Protein AF-A0A353RKW5-F1 (afdb_monomer_lite)

pLDDT: mean 84.07, std 11.88, range [53.56, 95.5]

Secondary structure (DSSP, 8-state):
-HHHHHHHHHHHHHTT-TT-EEESS-TT--TT--TT---SBHHHHTSTT--GGGG-S-EEEPPPPPPGGG--S--------STTT-B--TTTGGGG-

Radius of gyration: 17.43 Å; chains: 1; bounding box: 38×37×50 Å

Sequence (97 aa):
MRKMTCLLALFISISLFASERVNIWPKDKMPHRQDHQIAAMTDEARQKDFKADKNRVAYLEWYDAPAEEVRNGGCMILISGGGYESCCDMELIKLWN

Foldseek 3Di:
DVVVVVVVVVVVVVVPLQFDWAFPDPPPPDPPQDLQAFAAEPVLCPDPPRDRVVGSTDTDTDHDDPDPVPDPPDDDDDDADDPRNYRHCVVVVVVVD

Structure (mmCIF, N/CA/C/O backbone):
data_AF-A0A353RKW5-F1
#
_entry.id   AF-A0A353RKW5-F1
#
loop_
_atom_site.group_PDB
_atom_site.id
_atom_site.type_symbol
_atom_site.label_atom_id
_atom_site.label_alt_id
_atom_site.label_comp_id
_atom_site.label_asym_id
_atom_site.label_entity_id
_atom_site.label_seq_id
_atom_site.pdbx_PDB_ins_code
_atom_site.Cartn_x
_atom_site.Cartn_y
_atom_site.Cartn_z
_atom_site.occupancy
_atom_site.B_iso_or_equiv
_atom_site.auth_seq_id
_atom_site.auth_comp_id
_atom_site.auth_asym_id
_atom_site.auth_atom_id
_atom_site.pdbx_PDB_model_num
ATOM 1 N N . MET A 1 1 ? 5.278 -24.520 35.159 1.00 59.66 1 MET A N 1
ATOM 2 C CA . MET A 1 1 ? 6.125 -23.620 34.340 1.00 59.66 1 MET A CA 1
ATOM 3 C C . MET A 1 1 ? 5.881 -23.795 32.843 1.00 59.66 1 MET A C 1
ATOM 5 O O . MET A 1 1 ? 5.401 -22.849 32.246 1.00 59.66 1 MET A O 1
ATOM 9 N N . ARG A 1 2 ? 6.052 -24.992 32.256 1.00 64.81 2 ARG A N 1
ATOM 10 C CA . ARG A 1 2 ? 5.832 -25.252 30.810 1.00 64.81 2 ARG A CA 1
ATOM 11 C C . ARG A 1 2 ? 4.485 -24.757 30.243 1.00 64.81 2 ARG A C 1
ATOM 13 O O . ARG A 1 2 ? 4.466 -24.150 29.183 1.00 64.81 2 ARG A O 1
ATOM 20 N N . LYS A 1 3 ? 3.371 -24.949 30.965 1.00 62.94 3 LYS A N 1
ATOM 21 C CA . LYS A 1 3 ? 2.037 -24.459 30.549 1.00 62.94 3 LYS A CA 1
ATOM 22 C C . LYS A 1 3 ? 1.939 -22.926 30.510 1.00 62.94 3 LYS A C 1
ATOM 24 O O . LYS A 1 3 ? 1.284 -22.379 29.634 1.00 62.94 3 LYS A O 1
ATOM 29 N N . MET A 1 4 ? 2.620 -22.251 31.435 1.00 68.81 4 MET A N 1
ATOM 30 C CA . MET A 1 4 ? 2.630 -20.789 31.542 1.00 68.81 4 MET A CA 1
ATOM 31 C C . MET A 1 4 ? 3.497 -20.168 30.442 1.00 68.81 4 MET A C 1
ATOM 33 O O . MET A 1 4 ? 3.114 -19.168 29.852 1.00 68.81 4 MET A O 1
ATOM 37 N N . THR A 1 5 ? 4.604 -20.827 30.084 1.00 75.81 5 THR A N 1
ATOM 38 C CA . THR A 1 5 ? 5.441 -20.452 28.936 1.00 75.81 5 THR A CA 1
ATOM 39 C C . THR A 1 5 ? 4.695 -20.609 27.605 1.00 75.81 5 THR A C 1
ATOM 41 O O . THR A 1 5 ? 4.802 -19.739 26.748 1.00 75.81 5 THR A O 1
ATOM 44 N N . CYS A 1 6 ? 3.893 -21.670 27.438 1.00 73.81 6 CYS A N 1
ATOM 45 C CA . CYS A 1 6 ? 3.061 -21.853 26.241 1.00 73.81 6 CYS A CA 1
ATOM 46 C C . CYS A 1 6 ? 1.964 -20.785 26.107 1.00 73.81 6 CYS A C 1
ATOM 48 O O . CYS A 1 6 ? 1.744 -20.290 25.009 1.00 73.81 6 CYS A O 1
ATOM 50 N N . LEU A 1 7 ? 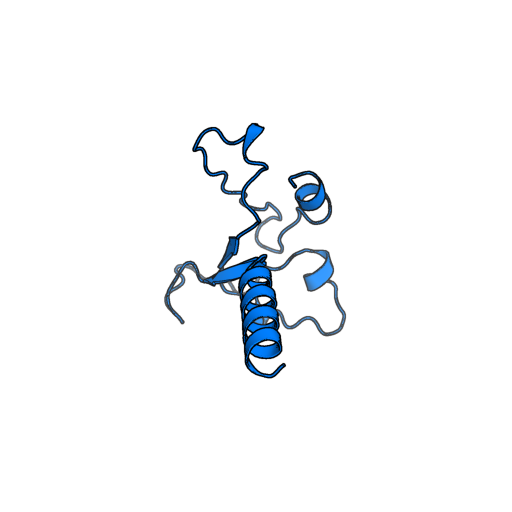1.300 -20.411 27.207 1.00 75.44 7 LEU A N 1
ATOM 51 C CA . LEU A 1 7 ? 0.290 -19.343 27.208 1.00 75.44 7 LEU A CA 1
ATOM 52 C C . LEU A 1 7 ? 0.902 -17.981 26.862 1.00 75.44 7 LEU A C 1
ATOM 54 O O . LEU A 1 7 ? 0.341 -17.254 26.050 1.00 75.44 7 LEU A O 1
ATOM 58 N N . LEU A 1 8 ? 2.074 -17.664 27.419 1.00 76.44 8 LEU A N 1
ATOM 59 C CA . LEU A 1 8 ? 2.774 -16.412 27.126 1.00 76.44 8 LEU A CA 1
ATOM 60 C C . LEU A 1 8 ? 3.207 -16.327 25.651 1.00 76.44 8 LEU A C 1
ATOM 62 O O . LEU A 1 8 ? 3.030 -15.292 25.019 1.00 76.44 8 LEU A O 1
ATOM 66 N N . ALA A 1 9 ? 3.713 -17.428 25.085 1.00 72.31 9 ALA A N 1
ATOM 67 C CA . ALA A 1 9 ? 4.075 -17.500 23.669 1.00 72.31 9 ALA A CA 1
ATOM 68 C C . ALA A 1 9 ? 2.856 -17.329 22.744 1.00 72.31 9 ALA A C 1
ATOM 70 O O . ALA A 1 9 ? 2.962 -16.658 21.722 1.00 72.31 9 ALA A O 1
ATOM 71 N N . LEU A 1 10 ? 1.699 -17.883 23.128 1.00 70.81 10 LEU A N 1
ATOM 72 C CA . LEU A 1 10 ? 0.454 -17.746 22.372 1.00 70.81 10 LEU A CA 1
ATOM 73 C C . LEU A 1 10 ? -0.057 -16.295 22.368 1.00 70.81 10 LEU A C 1
ATOM 75 O O . LEU A 1 10 ? -0.449 -15.790 21.320 1.00 70.81 10 LEU A O 1
ATOM 79 N N . PHE A 1 11 ? 0.010 -15.598 23.508 1.00 62.59 11 PHE A N 1
ATOM 80 C CA . PHE A 1 11 ? -0.346 -14.176 23.583 1.00 62.59 11 PHE A CA 1
ATOM 81 C C . PHE A 1 11 ? 0.567 -13.302 22.715 1.00 62.59 11 PHE A C 1
ATOM 83 O O . PHE A 1 11 ? 0.058 -12.470 21.974 1.00 62.59 11 PHE A O 1
ATOM 90 N N . ILE A 1 12 ? 1.884 -13.547 22.722 1.00 61.66 12 ILE A N 1
ATOM 91 C CA . ILE A 1 12 ? 2.842 -12.813 21.875 1.00 61.66 12 ILE A CA 1
ATOM 92 C C . ILE A 1 12 ? 2.551 -13.035 20.383 1.00 61.66 12 ILE A C 1
ATOM 94 O O . ILE A 1 12 ? 2.633 -12.095 19.599 1.00 61.66 12 ILE A O 1
ATOM 98 N N . SER A 1 13 ? 2.171 -14.253 19.977 1.00 59.19 13 SER A N 1
ATOM 99 C CA . SER A 1 13 ? 1.832 -14.531 18.574 1.00 59.19 13 SER A CA 1
ATOM 100 C C . SER A 1 13 ? 0.553 -13.846 18.087 1.00 59.19 13 SER A C 1
ATOM 102 O O . SER A 1 13 ? 0.458 -13.549 16.904 1.00 59.19 13 SER A O 1
ATOM 104 N N . ILE A 1 14 ? -0.411 -13.560 18.970 1.00 58.59 14 ILE A N 1
ATOM 105 C CA . ILE A 1 14 ? -1.657 -12.862 18.597 1.00 58.59 14 ILE A CA 1
ATOM 106 C C . ILE A 1 14 ? -1.403 -11.355 18.417 1.00 58.59 14 ILE A C 1
ATOM 108 O O . ILE A 1 14 ? -2.084 -10.703 17.634 1.00 58.59 14 ILE A O 1
ATOM 112 N N . SER A 1 15 ? -0.385 -10.806 19.085 1.00 55.41 15 SER A N 1
ATOM 113 C CA . SER A 1 15 ? -0.002 -9.390 19.002 1.00 55.41 15 SER A CA 1
ATOM 114 C C . SER A 1 15 ? 0.782 -9.011 17.736 1.00 55.41 15 SER A C 1
ATOM 116 O O . SER A 1 15 ? 1.120 -7.846 17.570 1.00 55.41 15 SER A O 1
ATOM 118 N N . LEU A 1 16 ? 1.117 -9.970 16.863 1.00 53.56 16 LEU A N 1
ATOM 119 C CA . LEU A 1 16 ? 2.021 -9.768 15.719 1.00 53.56 16 LEU A CA 1
ATOM 120 C C . LEU A 1 16 ? 1.316 -9.562 14.364 1.00 53.56 16 LEU A C 1
ATOM 122 O O . LEU A 1 16 ? 1.998 -9.488 13.348 1.00 53.56 16 LEU A O 1
ATOM 126 N N . PHE A 1 17 ? -0.016 -9.468 14.329 1.00 55.34 17 PHE A N 1
ATOM 127 C CA . PHE A 1 17 ? -0.780 -9.334 13.075 1.00 55.34 17 PHE A CA 1
ATOM 128 C C . PHE A 1 17 ? -1.076 -7.884 12.651 1.00 55.34 17 PHE A C 1
ATOM 130 O O . PHE A 1 17 ? -1.720 -7.666 11.626 1.00 55.34 17 PHE A O 1
ATOM 137 N N . ALA A 1 18 ? -0.599 -6.884 13.397 1.00 55.50 18 ALA A N 1
ATOM 138 C CA . ALA A 1 18 ? -0.646 -5.496 12.944 1.00 55.50 18 ALA A CA 1
ATOM 139 C C . ALA A 1 18 ? 0.299 -5.313 11.738 1.00 55.50 18 ALA A C 1
ATOM 141 O O . ALA A 1 18 ? 1.450 -5.746 11.796 1.00 55.50 18 ALA A O 1
ATOM 142 N N . SER A 1 19 ? -0.170 -4.667 10.661 1.00 64.50 19 SER A N 1
ATOM 143 C CA . SER A 1 19 ? 0.555 -4.443 9.392 1.00 64.50 19 SER A CA 1
ATOM 144 C C . SER A 1 19 ? 0.672 -5.673 8.464 1.00 64.50 19 SER A C 1
ATOM 146 O O . SER A 1 19 ? 1.552 -5.749 7.603 1.00 64.50 19 SER A O 1
ATOM 148 N N . GLU A 1 20 ? -0.239 -6.651 8.557 1.00 76.88 20 GLU A N 1
ATOM 149 C CA . GLU A 1 20 ? -0.280 -7.725 7.554 1.00 76.88 20 GLU A CA 1
ATOM 150 C C . GLU A 1 20 ? -0.686 -7.166 6.176 1.00 76.88 20 GLU A C 1
ATOM 152 O O . GLU A 1 20 ? -1.819 -6.721 5.966 1.00 76.88 20 GLU A O 1
ATOM 157 N N . ARG A 1 21 ? 0.259 -7.190 5.224 1.00 87.94 21 ARG A N 1
ATOM 158 C CA . ARG A 1 21 ? 0.020 -6.837 3.819 1.00 87.94 21 ARG A CA 1
ATOM 159 C C . ARG A 1 21 ? -0.618 -8.016 3.087 1.00 87.94 21 ARG A C 1
ATOM 161 O O . ARG A 1 21 ? -0.006 -9.072 2.932 1.00 87.94 21 ARG A O 1
ATOM 168 N N . VAL A 1 22 ? -1.827 -7.813 2.574 1.00 91.19 22 VAL A N 1
ATOM 169 C CA . VAL A 1 22 ? -2.597 -8.799 1.810 1.00 91.19 22 VAL A CA 1
ATOM 170 C C . VAL A 1 22 ? -2.738 -8.325 0.370 1.00 91.19 22 VAL A C 1
ATOM 172 O O . VAL A 1 22 ? -3.297 -7.262 0.116 1.00 91.19 22 VAL A O 1
ATOM 175 N N . ASN A 1 23 ? -2.262 -9.113 -0.595 1.00 93.06 23 ASN A N 1
ATOM 176 C CA . ASN A 1 23 ? -2.408 -8.771 -2.013 1.00 93.06 23 ASN A CA 1
ATOM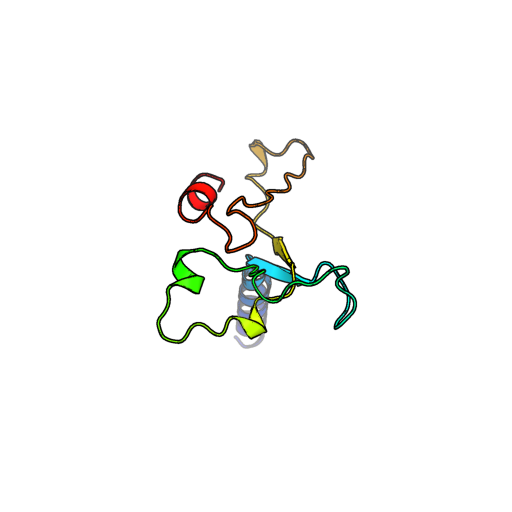 177 C C . ASN A 1 23 ? -3.889 -8.640 -2.397 1.00 93.06 23 ASN A C 1
ATOM 179 O O . ASN A 1 23 ? -4.692 -9.516 -2.079 1.00 93.06 23 ASN A O 1
ATOM 183 N N . ILE A 1 24 ? -4.236 -7.589 -3.147 1.00 94.06 24 ILE A N 1
ATOM 184 C CA . ILE A 1 24 ? -5.618 -7.363 -3.612 1.00 94.06 24 ILE A CA 1
ATOM 185 C C . ILE A 1 24 ? -6.046 -8.454 -4.603 1.00 94.06 24 ILE A C 1
ATOM 187 O O . ILE A 1 24 ? -7.190 -8.907 -4.599 1.00 94.06 24 ILE A O 1
ATOM 191 N N . TRP A 1 25 ? -5.113 -8.894 -5.449 1.00 94.50 25 TRP A N 1
ATOM 192 C CA . TRP A 1 25 ? -5.341 -9.937 -6.443 1.00 94.50 25 TRP A CA 1
ATOM 193 C C 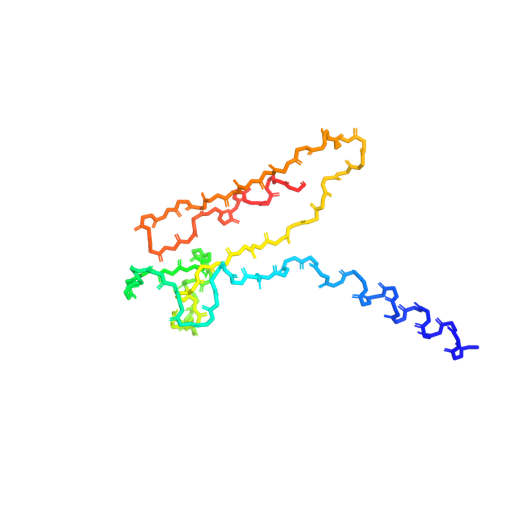. TRP A 1 25 ? -4.507 -11.185 -6.154 1.00 94.50 25 TRP A C 1
ATOM 195 O O . TRP A 1 25 ? -3.420 -11.089 -5.573 1.00 94.50 25 TRP A O 1
ATOM 205 N N . PRO A 1 26 ? -4.953 -12.362 -6.631 1.00 93.44 26 PRO A N 1
ATOM 206 C CA . PRO A 1 26 ? -4.104 -13.541 -6.684 1.00 93.44 26 PRO A CA 1
ATOM 207 C C . PRO A 1 26 ? -2.813 -13.273 -7.461 1.00 93.44 26 PRO A C 1
ATOM 209 O O . PRO A 1 26 ? -2.735 -12.376 -8.308 1.00 93.44 26 PRO A O 1
ATOM 212 N N . LYS A 1 27 ? -1.806 -14.110 -7.203 1.00 90.50 27 LYS A N 1
ATOM 213 C CA . LYS A 1 27 ? -0.517 -14.043 -7.890 1.00 90.50 27 LYS A CA 1
ATOM 214 C C . LYS A 1 27 ? -0.713 -13.990 -9.413 1.00 90.50 27 LYS A C 1
ATOM 216 O O . LYS A 1 27 ? -1.464 -14.788 -9.970 1.00 90.50 27 LYS A O 1
ATOM 221 N N . ASP A 1 28 ? -0.042 -13.037 -10.057 1.00 90.75 28 ASP A N 1
ATOM 222 C CA . ASP A 1 28 ? -0.041 -12.834 -11.512 1.00 90.75 28 ASP A CA 1
ATOM 223 C C . ASP A 1 28 ? -1.423 -12.497 -12.122 1.00 90.75 28 ASP A C 1
ATOM 225 O O . ASP A 1 28 ? -1.640 -12.668 -13.322 1.00 90.75 28 ASP A O 1
ATOM 229 N N . LYS A 1 29 ? -2.377 -12.011 -11.308 1.00 95.38 29 LYS A N 1
ATOM 230 C CA . LYS A 1 29 ? -3.734 -11.622 -11.745 1.00 95.38 29 LYS A CA 1
ATOM 231 C C . LYS A 1 29 ? -4.055 -10.131 -11.601 1.00 95.38 29 LYS A C 1
ATOM 233 O O . LYS A 1 29 ? -5.197 -9.750 -11.842 1.00 95.38 29 LYS A O 1
ATOM 238 N N . MET A 1 30 ? -3.083 -9.289 -11.240 1.00 94.62 30 MET A N 1
ATOM 239 C CA . MET A 1 30 ? -3.288 -7.837 -11.186 1.00 94.62 30 MET A CA 1
ATOM 240 C C . MET A 1 30 ? -3.526 -7.282 -12.603 1.00 94.62 30 MET A C 1
ATOM 242 O O . MET A 1 30 ? -2.659 -7.446 -13.468 1.00 94.62 30 MET A O 1
ATOM 246 N N . PRO A 1 31 ? -4.674 -6.637 -12.870 1.00 94.44 31 PRO A N 1
ATOM 247 C CA . PRO A 1 31 ? -4.964 -6.086 -14.186 1.00 94.44 31 PRO A CA 1
ATOM 248 C C . PRO A 1 31 ? -4.117 -4.837 -14.457 1.00 94.44 31 PRO A C 1
ATOM 250 O O . PRO A 1 31 ? -3.761 -4.108 -13.536 1.00 94.44 31 PRO A O 1
ATOM 253 N N . HIS A 1 32 ? -3.820 -4.575 -15.734 1.00 92.62 32 HIS A N 1
ATOM 254 C CA . HIS A 1 32 ? -3.172 -3.339 -16.206 1.00 92.62 32 HIS A CA 1
ATOM 255 C C . HIS A 1 32 ? -1.879 -2.935 -15.465 1.00 92.62 32 HIS A C 1
ATOM 257 O O . HIS A 1 32 ? -1.589 -1.746 -15.354 1.00 92.62 32 HIS A O 1
ATOM 263 N N . ARG A 1 33 ? -1.096 -3.910 -14.978 1.00 89.62 33 ARG A N 1
ATOM 264 C CA . ARG A 1 33 ? 0.198 -3.675 -14.317 1.00 89.62 33 ARG A CA 1
ATOM 265 C C . ARG A 1 33 ? 1.126 -2.848 -15.207 1.00 89.62 33 ARG A C 1
ATOM 267 O O . ARG A 1 33 ? 1.370 -3.227 -16.351 1.00 89.62 33 ARG A O 1
ATOM 274 N N . GLN A 1 34 ? 1.693 -1.783 -14.648 1.00 90.56 34 GLN A N 1
ATOM 275 C CA . GLN A 1 34 ? 2.704 -0.959 -15.312 1.00 90.56 34 GLN A CA 1
ATOM 276 C C . GLN A 1 34 ? 4.032 -1.035 -14.558 1.00 90.56 34 GLN A C 1
ATOM 278 O O . GLN A 1 34 ? 4.055 -1.095 -13.331 1.00 90.56 34 GLN A O 1
ATOM 283 N N . ASP A 1 35 ? 5.153 -1.029 -15.279 1.00 90.94 35 ASP A N 1
ATOM 284 C CA . ASP A 1 35 ? 6.468 -1.260 -14.667 1.00 90.94 35 ASP A CA 1
ATOM 285 C C . ASP A 1 35 ? 6.964 -0.105 -13.796 1.00 90.94 35 ASP A C 1
ATOM 287 O O . ASP A 1 35 ? 7.874 -0.311 -13.002 1.00 90.94 35 ASP A O 1
ATOM 291 N N . HIS A 1 36 ? 6.382 1.091 -13.903 1.00 90.62 36 HIS A N 1
ATOM 292 C CA . HIS A 1 36 ? 6.690 2.196 -12.992 1.00 90.62 36 HIS A CA 1
ATOM 293 C C . HIS A 1 36 ? 5.886 2.122 -11.685 1.00 90.62 36 HIS A C 1
ATOM 295 O O . HIS A 1 36 ? 6.345 2.641 -10.677 1.00 90.62 36 HIS A O 1
ATOM 301 N N . GLN A 1 37 ? 4.769 1.380 -11.643 1.00 92.50 37 GLN A N 1
ATOM 302 C CA . GLN A 1 37 ? 3.887 1.322 -10.473 1.00 92.50 37 GLN A CA 1
ATOM 303 C C . GLN A 1 37 ? 4.532 0.647 -9.265 1.00 92.50 37 GLN A C 1
ATOM 305 O O . GLN A 1 37 ? 4.907 -0.522 -9.356 1.00 92.50 37 GLN A O 1
ATOM 310 N N . ILE A 1 38 ? 4.651 1.347 -8.134 1.00 93.50 38 ILE A N 1
ATOM 311 C CA . ILE A 1 38 ? 5.177 0.790 -6.877 1.00 93.50 38 ILE A CA 1
ATOM 312 C C . ILE A 1 38 ? 4.151 0.982 -5.761 1.00 93.50 38 ILE A C 1
ATOM 314 O O . ILE A 1 38 ? 3.763 2.102 -5.446 1.00 93.50 38 ILE A O 1
ATOM 318 N N . ALA A 1 39 ? 3.772 -0.115 -5.111 1.00 93.50 39 ALA A N 1
ATOM 319 C CA . ALA A 1 39 ? 3.099 -0.118 -3.820 1.00 93.50 39 ALA A CA 1
ATOM 320 C C . ALA A 1 39 ? 4.166 -0.155 -2.714 1.00 93.50 39 ALA A C 1
ATOM 322 O O . ALA A 1 39 ? 4.435 -1.196 -2.125 1.00 93.50 39 ALA A O 1
ATOM 323 N N . ALA A 1 40 ? 4.857 0.961 -2.509 1.00 93.00 40 ALA A N 1
ATOM 324 C CA . ALA A 1 40 ? 5.810 1.133 -1.419 1.00 93.00 40 ALA A CA 1
ATOM 325 C C . ALA A 1 40 ? 5.819 2.593 -1.005 1.00 93.00 40 ALA A C 1
ATOM 327 O O . ALA A 1 40 ? 5.645 3.495 -1.831 1.00 93.00 40 ALA A O 1
ATOM 328 N N . MET A 1 41 ? 6.038 2.812 0.279 1.00 91.56 41 MET A N 1
ATOM 329 C CA . MET A 1 41 ? 6.116 4.141 0.849 1.00 91.56 41 MET A CA 1
ATOM 330 C C . MET A 1 41 ? 7.354 4.884 0.321 1.00 91.56 41 MET A C 1
ATOM 332 O O . MET A 1 41 ? 8.358 4.287 -0.070 1.00 91.56 41 MET A O 1
ATOM 336 N N . THR A 1 42 ? 7.268 6.211 0.214 1.00 91.44 42 THR A N 1
ATOM 337 C CA . THR A 1 42 ? 8.297 7.023 -0.463 1.00 91.44 42 THR A CA 1
ATOM 338 C C . THR A 1 42 ? 9.678 6.907 0.193 1.00 91.44 42 THR A C 1
ATOM 340 O O . THR A 1 42 ? 10.690 7.029 -0.496 1.00 91.44 42 THR A O 1
ATOM 343 N N . ASP A 1 43 ? 9.760 6.667 1.500 1.00 91.38 43 ASP A N 1
ATOM 344 C CA . ASP A 1 43 ? 11.029 6.429 2.188 1.00 91.38 43 ASP A CA 1
ATOM 345 C C . ASP A 1 43 ? 11.605 5.034 1.903 1.00 91.38 43 ASP A C 1
ATOM 347 O O . ASP A 1 43 ? 12.804 4.932 1.653 1.00 91.38 43 ASP A O 1
ATOM 351 N N . GLU A 1 44 ? 10.769 3.991 1.856 1.00 91.75 44 GLU A N 1
ATOM 352 C CA . GLU A 1 44 ? 11.116 2.626 1.457 1.00 91.75 44 GLU A CA 1
ATOM 353 C C . GLU A 1 44 ? 11.680 2.645 0.032 1.00 91.75 44 GLU A C 1
ATOM 355 O O . GLU A 1 44 ? 12.772 2.135 -0.215 1.00 91.75 44 GLU A O 1
ATOM 360 N N . ALA A 1 45 ? 10.981 3.314 -0.891 1.00 92.62 45 ALA A N 1
ATOM 361 C CA . ALA A 1 45 ? 11.371 3.429 -2.295 1.00 92.62 45 ALA A CA 1
ATOM 362 C C . ALA A 1 45 ? 12.700 4.182 -2.505 1.00 92.62 45 ALA A C 1
ATOM 364 O O . ALA A 1 45 ? 13.373 3.979 -3.516 1.00 92.62 45 ALA A O 1
ATOM 365 N N . ARG A 1 46 ? 13.099 5.043 -1.558 1.00 92.06 46 ARG A N 1
ATOM 366 C CA . ARG A 1 46 ? 14.363 5.800 -1.595 1.00 92.06 46 ARG A CA 1
ATOM 367 C C . ARG A 1 46 ? 15.552 5.041 -1.003 1.00 92.06 46 ARG A C 1
ATOM 369 O O . ARG A 1 46 ? 16.679 5.534 -1.095 1.00 92.06 46 ARG A O 1
ATOM 376 N N . GLN A 1 47 ? 15.340 3.876 -0.387 1.00 94.88 47 GLN A N 1
ATOM 377 C CA . GLN A 1 47 ? 16.435 3.080 0.167 1.00 94.88 47 GLN A CA 1
ATOM 378 C C . GLN A 1 47 ? 17.365 2.576 -0.946 1.00 94.88 47 GLN A C 1
ATOM 380 O O . GLN A 1 47 ? 16.930 2.200 -2.033 1.00 94.88 47 GLN A O 1
ATOM 385 N N . LYS A 1 48 ? 18.676 2.559 -0.676 1.00 95.19 48 LYS A N 1
ATOM 386 C CA . LYS A 1 48 ? 19.707 2.235 -1.680 1.00 95.19 48 LYS A CA 1
ATOM 387 C C . LYS A 1 48 ? 19.558 0.823 -2.262 1.00 95.19 48 LYS A C 1
ATOM 389 O O . LYS A 1 48 ? 19.925 0.586 -3.408 1.00 95.19 48 LYS A O 1
ATOM 394 N N . ASP A 1 49 ? 19.072 -0.114 -1.463 1.00 95.50 49 ASP A N 1
ATOM 395 C CA . ASP A 1 49 ? 18.882 -1.523 -1.798 1.00 95.50 49 ASP A CA 1
ATOM 396 C C . ASP A 1 49 ? 17.415 -1.876 -2.088 1.00 95.50 49 ASP A C 1
ATOM 398 O O . ASP A 1 49 ? 17.059 -3.059 -2.150 1.00 95.50 49 ASP A O 1
ATOM 402 N N . PHE A 1 50 ? 16.570 -0.862 -2.309 1.00 94.88 50 PHE A N 1
ATOM 403 C CA . PHE A 1 50 ? 15.165 -1.048 -2.630 1.00 94.88 50 PHE A CA 1
ATOM 404 C C . PHE A 1 50 ? 14.981 -1.910 -3.887 1.00 94.88 50 PHE A C 1
ATOM 406 O O . PHE A 1 50 ? 15.544 -1.655 -4.954 1.00 94.88 50 PHE A O 1
ATOM 413 N N . LYS A 1 51 ? 14.155 -2.955 -3.769 1.00 94.31 51 LYS A N 1
ATOM 414 C CA . LYS A 1 51 ? 13.843 -3.887 -4.861 1.00 94.31 51 LYS A CA 1
ATOM 415 C C . LYS A 1 51 ? 12.443 -3.610 -5.379 1.00 94.31 51 LYS A C 1
ATOM 417 O O . LYS A 1 51 ? 11.478 -4.199 -4.893 1.00 94.31 51 LYS A O 1
ATOM 422 N N . ALA A 1 52 ? 12.341 -2.742 -6.381 1.00 92.31 52 ALA A N 1
ATOM 423 C CA . ALA A 1 52 ? 11.054 -2.301 -6.906 1.00 92.31 52 ALA A CA 1
ATOM 424 C C . ALA A 1 52 ? 10.167 -3.46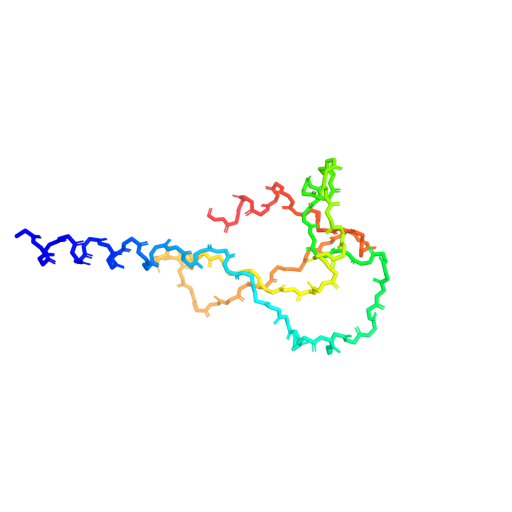3 -7.379 1.00 92.31 52 ALA A C 1
ATOM 426 O O . ALA A 1 52 ? 8.982 -3.476 -7.071 1.00 92.31 52 ALA A O 1
ATOM 427 N N . ASP A 1 53 ? 10.746 -4.494 -8.004 1.00 91.56 53 ASP A N 1
ATOM 428 C CA . ASP A 1 53 ? 10.015 -5.681 -8.481 1.00 91.56 53 ASP A CA 1
ATOM 429 C C . ASP A 1 53 ? 9.255 -6.437 -7.386 1.00 91.56 53 ASP A C 1
ATOM 431 O O . ASP A 1 53 ? 8.229 -7.057 -7.664 1.00 91.56 53 ASP A O 1
ATOM 435 N N . LYS A 1 54 ? 9.711 -6.351 -6.130 1.00 91.50 54 LYS A N 1
ATOM 436 C CA . LYS A 1 54 ? 9.020 -6.960 -4.985 1.00 91.50 54 LYS A CA 1
ATOM 437 C C . LYS A 1 54 ? 7.792 -6.173 -4.525 1.00 91.50 54 LYS A C 1
ATOM 439 O O . LYS A 1 54 ? 7.012 -6.700 -3.745 1.00 91.50 54 LYS A O 1
ATOM 444 N N . ASN A 1 55 ? 7.624 -4.947 -5.012 1.00 93.50 55 ASN A N 1
ATOM 445 C CA . ASN A 1 55 ? 6.607 -3.994 -4.577 1.00 93.50 55 ASN A CA 1
ATOM 446 C C . ASN A 1 55 ? 5.696 -3.559 -5.743 1.00 93.50 55 ASN A C 1
ATOM 448 O O . ASN A 1 55 ? 5.085 -2.501 -5.698 1.00 93.50 55 ASN A O 1
ATOM 452 N N . ARG A 1 56 ? 5.604 -4.353 -6.821 1.00 92.06 56 ARG A N 1
ATOM 453 C CA . ARG A 1 56 ? 4.778 -4.047 -8.013 1.00 92.06 56 ARG A CA 1
ATOM 454 C C . ARG A 1 56 ? 3.336 -4.549 -7.918 1.00 92.06 56 ARG A C 1
ATOM 456 O O . ARG A 1 56 ? 2.611 -4.494 -8.907 1.00 92.06 56 ARG A O 1
ATOM 463 N N . VAL A 1 57 ? 2.947 -5.124 -6.783 1.00 92.69 57 VAL A N 1
ATOM 464 C CA . VAL A 1 57 ? 1.617 -5.701 -6.565 1.00 92.69 57 VAL A CA 1
ATOM 465 C C . VAL A 1 57 ? 0.920 -4.882 -5.494 1.00 92.69 57 VAL A C 1
ATOM 467 O O . VAL A 1 57 ? 1.474 -4.686 -4.416 1.00 92.69 57 VAL A O 1
ATOM 470 N N . ALA A 1 58 ? -0.285 -4.404 -5.794 1.00 92.25 58 ALA A N 1
ATOM 471 C CA . ALA A 1 58 ? -1.079 -3.672 -4.819 1.00 92.25 58 ALA A CA 1
ATOM 472 C C . ALA A 1 58 ? -1.556 -4.594 -3.686 1.00 92.25 58 ALA A C 1
ATOM 474 O O . ALA A 1 58 ? -1.946 -5.746 -3.917 1.00 92.25 58 ALA A O 1
ATOM 475 N N . TYR A 1 59 ? -1.574 -4.053 -2.472 1.00 92.44 59 TYR A N 1
ATOM 476 C CA . TYR A 1 59 ? -1.977 -4.750 -1.258 1.00 92.44 59 TYR A CA 1
ATOM 477 C C . TYR A 1 59 ? -2.899 -3.878 -0.397 1.00 92.44 59 TYR A C 1
ATOM 479 O O . TYR A 1 59 ? -2.940 -2.658 -0.548 1.00 92.44 59 TYR A O 1
ATOM 487 N N . LEU A 1 60 ? -3.621 -4.522 0.515 1.00 91.69 60 LEU A N 1
ATOM 488 C CA . LEU A 1 60 ? -4.229 -3.908 1.691 1.00 91.69 60 LEU A CA 1
ATOM 489 C C . LEU A 1 60 ? -3.305 -4.139 2.880 1.00 91.69 60 LEU A C 1
ATOM 491 O O . LEU A 1 60 ? -2.817 -5.251 3.059 1.00 91.69 60 LEU A O 1
ATOM 495 N N . GLU A 1 61 ? -3.060 -3.108 3.675 1.00 88.38 61 GLU A N 1
ATOM 496 C CA . GLU A 1 61 ? -2.340 -3.218 4.943 1.00 88.38 61 GLU A CA 1
ATOM 497 C C . GLU A 1 61 ? -3.316 -2.911 6.070 1.00 88.38 61 GLU A C 1
ATOM 499 O O . GLU A 1 61 ? -3.963 -1.862 6.071 1.00 88.38 61 GLU A O 1
ATOM 504 N N . TRP A 1 62 ? -3.466 -3.862 6.989 1.00 86.81 62 TRP A N 1
ATOM 505 C CA . TRP A 1 62 ? -4.380 -3.721 8.113 1.00 86.81 62 TRP A CA 1
ATOM 506 C C . TRP A 1 62 ? -3.693 -3.030 9.286 1.00 86.81 62 TRP A C 1
ATOM 508 O O . TRP A 1 62 ? -2.624 -3.451 9.732 1.00 86.81 62 TRP A O 1
ATOM 518 N N . TYR A 1 63 ? -4.348 -1.996 9.803 1.00 83.69 63 TYR A N 1
ATOM 519 C CA . TYR A 1 63 ? -3.980 -1.320 11.042 1.00 83.69 63 TYR A CA 1
ATOM 520 C C . TYR A 1 63 ? -4.876 -1.795 12.181 1.00 83.69 63 TYR A C 1
ATOM 522 O O . TYR A 1 63 ? -5.946 -2.370 11.949 1.00 83.69 63 TYR A O 1
ATOM 530 N N . ASP A 1 64 ? -4.434 -1.549 13.412 1.00 84.69 64 ASP A N 1
ATOM 531 C CA . ASP A 1 64 ? -5.240 -1.843 14.586 1.00 84.69 64 ASP A CA 1
ATOM 532 C C . ASP A 1 64 ? -6.577 -1.102 14.510 1.00 84.69 64 ASP A C 1
ATOM 534 O O . ASP A 1 64 ? -6.677 0.039 14.050 1.00 84.69 64 ASP A O 1
ATOM 538 N N . ALA A 1 65 ? -7.639 -1.768 14.960 1.00 85.56 65 ALA A N 1
ATOM 539 C CA . ALA A 1 65 ? -8.927 -1.110 15.080 1.00 85.56 65 ALA A CA 1
ATOM 540 C C . ALA A 1 65 ? -8.818 0.056 16.085 1.00 85.56 65 ALA A C 1
ATOM 542 O O . ALA A 1 65 ? -8.151 -0.113 17.111 1.00 85.56 65 ALA A O 1
ATOM 543 N N . PRO A 1 66 ? -9.536 1.180 15.872 1.00 83.81 66 PRO A N 1
ATOM 544 C CA . PRO A 1 66 ? -9.556 2.299 16.817 1.00 83.81 66 PRO A CA 1
ATOM 545 C C . PRO A 1 66 ? -9.906 1.855 18.243 1.00 83.81 66 PRO A C 1
ATOM 547 O O . 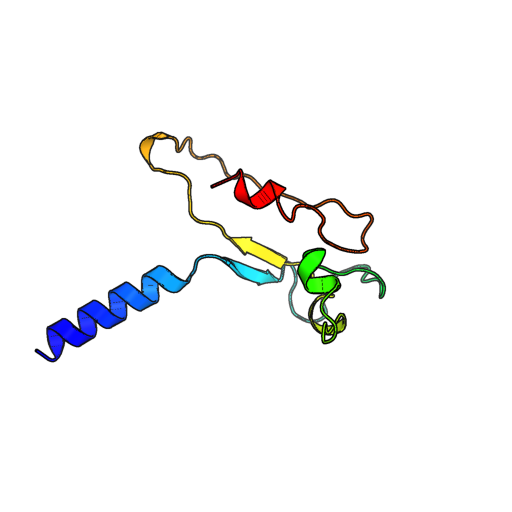PRO A 1 66 ? -10.479 0.778 18.430 1.00 83.81 66 PRO A O 1
ATOM 550 N N . ALA A 1 67 ? -9.624 2.680 19.251 1.00 88.44 67 ALA A N 1
ATOM 551 C CA . ALA A 1 67 ? -10.011 2.384 20.632 1.00 88.44 67 ALA A CA 1
ATOM 552 C C . ALA A 1 67 ? -11.530 2.129 20.750 1.00 88.44 67 ALA A C 1
ATOM 554 O O . ALA A 1 67 ? -12.328 2.731 20.027 1.00 88.44 67 ALA A O 1
ATOM 555 N N . GLU A 1 68 ? -11.936 1.183 21.601 1.00 92.44 68 GLU A N 1
ATOM 556 C CA . GLU A 1 68 ? -13.313 0.664 21.639 1.00 92.44 68 GLU A CA 1
ATOM 557 C C . GLU A 1 68 ? -14.354 1.771 21.868 1.00 92.44 68 GLU A C 1
ATOM 559 O O . GLU A 1 68 ? -15.414 1.761 21.246 1.00 92.44 68 GLU A O 1
ATOM 564 N N . GLU A 1 69 ? -14.006 2.774 22.669 1.00 94.6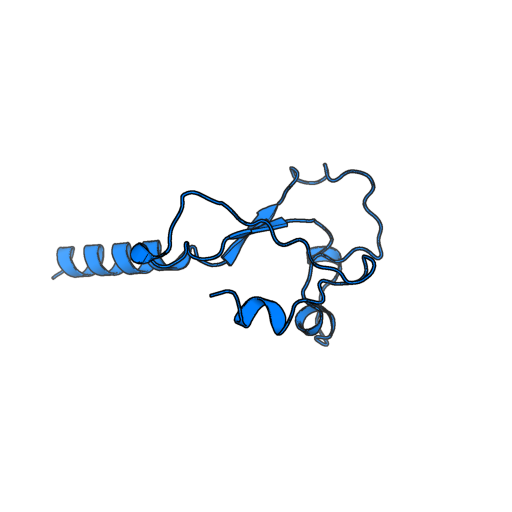9 69 GLU A N 1
ATOM 565 C CA . GLU A 1 69 ? -14.824 3.930 23.025 1.00 94.69 69 GLU A CA 1
ATOM 566 C C . GLU A 1 69 ? -15.133 4.891 21.863 1.00 94.69 69 GLU A C 1
ATOM 568 O O . GLU A 1 69 ? -16.098 5.651 21.951 1.00 94.69 69 GLU A O 1
ATOM 573 N N . VAL A 1 70 ? -14.349 4.865 20.777 1.00 89.56 70 VAL A N 1
ATOM 574 C CA . VAL A 1 70 ? -14.568 5.707 19.583 1.00 89.56 70 VAL A CA 1
ATOM 575 C C . VAL A 1 70 ? -15.070 4.917 18.372 1.00 89.56 70 VAL A C 1
ATOM 577 O O . VAL A 1 70 ? -15.376 5.507 17.332 1.00 89.56 70 VAL A O 1
ATOM 580 N N . ARG A 1 71 ? -15.173 3.584 18.468 1.00 91.69 71 ARG A N 1
ATOM 581 C CA . ARG A 1 71 ? -15.659 2.747 17.363 1.00 91.69 71 ARG A CA 1
ATOM 582 C C . ARG A 1 71 ? -17.126 3.049 17.066 1.00 91.69 71 ARG A C 1
ATOM 584 O O . ARG A 1 71 ? -17.976 3.019 17.947 1.00 91.69 71 ARG A O 1
ATOM 591 N N . ASN A 1 72 ? -17.436 3.238 15.787 1.00 93.62 72 ASN A N 1
ATOM 592 C CA . ASN A 1 72 ? -18.802 3.461 15.299 1.00 93.62 72 ASN A CA 1
ATOM 593 C C . ASN A 1 72 ? -19.266 2.404 14.276 1.00 93.62 72 ASN A C 1
ATOM 595 O O . ASN A 1 72 ? -20.305 2.569 13.644 1.00 93.62 72 ASN A O 1
ATOM 599 N N . GLY A 1 73 ? -18.489 1.330 14.092 1.00 91.81 73 GLY A N 1
ATOM 600 C CA . GLY A 1 73 ? -18.746 0.284 13.095 1.00 91.81 73 GLY A CA 1
ATOM 601 C C . GLY A 1 73 ? -18.286 0.622 11.671 1.00 91.81 73 GLY A C 1
ATOM 602 O O . GLY A 1 73 ? -18.419 -0.214 10.781 1.00 91.81 73 GLY A O 1
ATOM 603 N N . GLY A 1 74 ? -17.733 1.816 11.440 1.00 91.44 74 GLY A N 1
ATOM 604 C CA . GLY A 1 74 ? -17.135 2.199 10.167 1.00 91.44 74 GLY A CA 1
ATOM 605 C C . GLY A 1 74 ? -15.775 1.540 9.924 1.00 91.44 74 GLY A C 1
ATOM 606 O O . GLY A 1 74 ? -15.026 1.247 10.854 1.00 91.44 74 GLY A O 1
ATOM 607 N N . CYS A 1 75 ? -15.447 1.349 8.647 1.00 88.56 75 CYS A N 1
ATOM 608 C CA . CYS A 1 75 ? -14.117 0.974 8.179 1.00 88.56 75 CYS A CA 1
ATOM 609 C C . CYS A 1 75 ? -13.628 2.061 7.220 1.00 88.56 75 CYS A C 1
ATOM 611 O O . CYS A 1 75 ? -14.373 2.493 6.338 1.00 88.56 75 CYS A O 1
ATOM 613 N N . MET A 1 76 ? -12.392 2.512 7.406 1.00 86.50 76 MET A N 1
ATOM 614 C CA . MET A 1 76 ? -11.763 3.507 6.549 1.00 86.50 76 MET A CA 1
ATOM 615 C C . MET A 1 76 ? -10.731 2.826 5.658 1.00 86.50 76 MET A C 1
ATOM 617 O O . MET A 1 76 ? -9.847 2.132 6.151 1.00 86.50 76 MET A O 1
ATOM 621 N N . ILE A 1 77 ? -10.840 3.047 4.349 1.00 88.31 77 ILE A N 1
ATOM 622 C CA . ILE A 1 77 ? -9.835 2.626 3.374 1.00 88.31 77 ILE A CA 1
ATOM 623 C C . ILE A 1 77 ? -9.068 3.873 2.952 1.00 88.31 77 ILE A C 1
ATOM 625 O O . ILE A 1 77 ? -9.643 4.786 2.357 1.00 88.31 77 ILE A O 1
ATOM 629 N N . LEU A 1 78 ? -7.774 3.900 3.257 1.00 86.44 78 LEU A N 1
ATOM 630 C CA . LEU A 1 78 ? -6.862 4.928 2.775 1.00 86.44 78 LEU A CA 1
ATOM 631 C C . LEU A 1 78 ? -6.218 4.452 1.472 1.00 86.44 78 LEU A C 1
ATOM 633 O O . LEU A 1 78 ? -5.619 3.379 1.426 1.00 86.44 78 LEU A O 1
ATOM 637 N N . ILE A 1 79 ? -6.319 5.261 0.421 1.00 89.12 79 ILE A N 1
ATOM 638 C CA . ILE A 1 79 ? -5.627 5.022 -0.847 1.00 89.12 79 ILE A CA 1
ATOM 639 C C . ILE A 1 79 ? -4.612 6.139 -1.024 1.00 89.12 79 ILE A C 1
ATOM 641 O O . ILE A 1 79 ? -4.992 7.303 -1.152 1.00 89.12 79 ILE A O 1
ATOM 645 N N . SER A 1 80 ? -3.334 5.770 -1.029 1.00 88.62 80 SER A N 1
ATOM 646 C CA . SER A 1 80 ? -2.264 6.751 -1.131 1.00 88.62 80 SER A CA 1
ATOM 647 C C . SER A 1 80 ? -2.219 7.428 -2.492 1.00 88.62 80 SER A C 1
ATOM 649 O O . SER A 1 80 ? -2.418 6.793 -3.530 1.00 88.62 80 SER A O 1
ATOM 651 N N . GLY A 1 81 ? -1.934 8.731 -2.478 1.00 88.94 81 GLY A N 1
ATOM 652 C CA . GLY A 1 81 ? -1.520 9.456 -3.675 1.00 88.94 81 GLY A CA 1
ATOM 653 C C . GLY A 1 81 ? -0.090 9.094 -4.095 1.00 88.94 81 GLY A C 1
ATOM 654 O O . GLY A 1 81 ? 0.510 8.163 -3.573 1.00 88.94 81 GLY A O 1
ATOM 655 N N . GLY A 1 82 ? 0.478 9.879 -5.017 1.00 88.31 82 GLY A N 1
ATOM 656 C CA . GLY A 1 82 ? 1.865 9.700 -5.484 1.00 88.31 82 GLY A CA 1
ATOM 657 C C . GLY A 1 82 ? 2.017 9.433 -6.979 1.00 88.31 82 GLY A C 1
ATOM 658 O O . GLY A 1 82 ? 3.075 9.011 -7.432 1.00 88.31 82 GLY A O 1
ATOM 659 N N . GLY A 1 83 ? 0.967 9.694 -7.765 1.00 89.50 83 GLY A N 1
ATOM 660 C CA . GLY A 1 83 ? 1.057 9.682 -9.227 1.00 89.50 83 GLY A CA 1
ATOM 661 C C . GLY A 1 83 ? 1.452 8.326 -9.804 1.00 89.50 83 GLY A C 1
ATOM 662 O O . GLY A 1 83 ? 2.051 8.294 -10.869 1.00 89.50 83 GLY A O 1
ATOM 663 N N . TYR A 1 84 ? 1.118 7.240 -9.100 1.00 87.25 84 TYR A N 1
ATOM 664 C CA . TYR A 1 84 ? 1.484 5.860 -9.421 1.00 87.25 84 TYR A CA 1
ATOM 665 C C . TYR A 1 84 ? 2.959 5.491 -9.204 1.00 87.25 84 TYR A C 1
ATOM 667 O O . TYR A 1 84 ? 3.293 4.329 -9.379 1.00 87.25 84 TYR A O 1
ATOM 675 N N . GLU A 1 85 ? 3.831 6.401 -8.774 1.00 89.88 85 GLU A N 1
ATOM 676 C CA . GLU A 1 85 ? 5.270 6.118 -8.621 1.00 89.88 85 GLU A CA 1
ATOM 677 C C . GLU A 1 85 ? 5.644 5.594 -7.223 1.00 89.88 85 GLU A C 1
ATOM 679 O O . GLU A 1 85 ? 6.580 4.811 -7.072 1.00 89.88 85 GLU A O 1
ATOM 684 N N . SER A 1 86 ? 4.914 6.010 -6.189 1.00 91.25 86 SER A N 1
ATOM 685 C CA . SER A 1 86 ? 5.076 5.560 -4.802 1.00 91.25 86 SER A CA 1
ATOM 686 C C . SER A 1 86 ? 3.825 5.888 -3.988 1.00 91.25 86 SER A C 1
ATOM 688 O O . SER A 1 86 ? 2.950 6.614 -4.456 1.00 91.25 86 SER A O 1
ATOM 690 N N . CYS A 1 87 ? 3.764 5.396 -2.752 1.00 91.44 87 CYS A N 1
ATOM 691 C CA . CYS A 1 87 ? 2.823 5.861 -1.739 1.00 91.44 87 CYS A CA 1
ATOM 692 C C . CYS A 1 87 ? 3.443 7.058 -0.987 1.00 91.44 87 CYS A C 1
ATOM 694 O O . CYS A 1 87 ? 4.574 6.986 -0.489 1.00 91.44 87 CYS A O 1
ATOM 696 N N . CYS A 1 88 ? 2.730 8.182 -0.914 1.00 88.81 88 CYS A N 1
ATOM 697 C CA . CYS A 1 88 ? 3.253 9.452 -0.383 1.00 88.81 88 CYS A CA 1
ATOM 698 C C . CYS A 1 88 ? 2.819 9.783 1.056 1.00 88.81 88 CYS A C 1
ATOM 700 O O . CYS A 1 88 ? 3.269 10.791 1.598 1.00 88.81 88 CYS A O 1
ATOM 702 N N . ASP A 1 89 ? 2.012 8.945 1.710 1.00 81.94 89 ASP A N 1
ATOM 703 C CA . ASP A 1 89 ? 1.423 9.249 3.032 1.00 81.94 89 ASP A CA 1
ATOM 704 C C . ASP A 1 89 ? 2.332 8.941 4.231 1.00 81.94 89 ASP A C 1
ATOM 706 O O . ASP A 1 89 ? 1.866 8.790 5.357 1.00 81.94 89 ASP A O 1
ATOM 710 N N . MET A 1 90 ? 3.640 8.875 3.990 1.00 78.81 90 MET A N 1
ATOM 711 C CA . MET A 1 90 ? 4.722 8.603 4.938 1.00 78.81 90 MET A CA 1
ATOM 712 C C . MET A 1 90 ? 4.481 9.034 6.390 1.00 78.81 90 MET A C 1
ATOM 714 O O . MET A 1 90 ? 4.524 8.238 7.327 1.00 78.81 90 MET A O 1
ATOM 718 N N . GLU A 1 91 ? 4.306 10.339 6.576 1.00 77.56 91 GLU A N 1
ATOM 719 C CA . GLU A 1 91 ? 4.134 10.958 7.888 1.00 77.56 91 GLU A CA 1
ATOM 720 C C . GLU A 1 91 ? 2.667 11.164 8.218 1.00 77.56 91 GLU A C 1
ATOM 722 O O . GLU A 1 91 ? 2.312 11.254 9.391 1.00 77.56 91 GLU A O 1
ATOM 727 N N . LEU A 1 92 ? 1.823 11.196 7.185 1.00 76.94 92 LEU A N 1
ATOM 728 C CA . LEU A 1 92 ? 0.397 11.352 7.357 1.00 76.94 92 LEU A CA 1
ATOM 729 C C . LEU A 1 92 ? -0.131 10.147 8.102 1.00 76.94 92 LEU A C 1
ATOM 731 O O . LEU A 1 92 ? -0.730 10.385 9.130 1.00 76.94 92 LEU A O 1
ATOM 735 N N . ILE A 1 93 ? 0.189 8.910 7.709 1.00 75.50 93 ILE A N 1
ATOM 736 C CA . ILE A 1 93 ? -0.352 7.677 8.310 1.00 75.50 93 ILE A CA 1
ATOM 737 C C . ILE A 1 93 ? -0.133 7.570 9.829 1.00 75.50 93 ILE A C 1
ATOM 739 O O . ILE A 1 93 ? -0.940 6.974 10.536 1.00 75.50 93 ILE A O 1
ATOM 743 N N . LYS A 1 94 ? 0.914 8.215 10.365 1.00 72.94 94 LYS A N 1
ATOM 744 C CA . LYS A 1 94 ? 1.195 8.263 11.811 1.00 72.94 94 LYS A CA 1
ATOM 745 C C . LYS A 1 94 ? 0.166 9.071 12.601 1.00 72.94 94 LYS A C 1
ATOM 747 O O . LYS A 1 94 ? 0.058 8.883 13.804 1.00 72.94 94 LYS A O 1
ATOM 752 N N . LEU A 1 95 ? -0.567 9.966 11.943 1.00 72.00 95 LEU A N 1
ATOM 753 C CA . LEU A 1 95 ? -1.613 10.797 12.544 1.00 72.00 95 LEU A CA 1
ATOM 754 C C . LEU A 1 95 ? -2.970 10.075 12.661 1.00 72.00 95 LEU A C 1
ATOM 756 O O . LEU A 1 95 ? -3.945 10.703 13.063 1.00 72.00 95 LEU A O 1
ATOM 760 N N . TRP A 1 96 ? -3.057 8.803 12.250 1.00 67.06 96 TRP A N 1
ATOM 761 C CA . TRP A 1 96 ? -4.324 8.083 12.041 1.00 67.06 96 TRP A CA 1
ATOM 762 C C . TRP A 1 96 ? -4.523 6.948 13.054 1.00 67.06 96 TRP A C 1
ATOM 764 O O . TRP A 1 96 ? -5.531 6.249 12.972 1.00 67.06 96 TRP A O 1
ATOM 774 N N . ASN A 1 97 ? -3.579 6.792 13.991 1.00 56.56 97 ASN A N 1
ATOM 775 C CA . ASN A 1 97 ? -3.625 5.846 15.107 1.00 56.56 97 ASN A CA 1
ATOM 776 C C . ASN A 1 97 ? -3.936 6.568 16.419 1.00 56.56 97 ASN A C 1
ATOM 778 O O . ASN A 1 97 ? -3.326 7.640 16.647 1.00 56.56 97 ASN A O 1
#